Protein 5L74 (pdb70)

InterPro domains:
  IPR001627 Sema domain [PF01403] (310-488)
  IPR001627 Sema domain [PS51004] (25-508)
  IPR001627 Sema domain [SM00630] (50-492)
  IPR002165 Plexin repeat [PF01437] (510-559)
  IPR002165 Plexin repeat [PF01437] (804-855)
  IPR002909 IPT domain [PF01833] (858-951)
  IPR002909 IPT domain [PF01833] (954-1037)
  IPR002909 IPT domain [PF01833] (1041-1104)
  IPR002909 IPT domain [PF01833] (1146-1224)
  IPR002909 IPT domain [SM00429] (857-952)
  IPR002909 IPT domain [SM00429] (953-1038)
  IPR002909 IPT domain [SM00429] (1040-1140)
  IPR002909 IPT domain [SM00429] (1142-1237)
  IPR008936 Rho GTPase activation protein [G3DSA:1.10.506.10] (1271-1871)
  IPR008936 Rho GTPase activation protein [SSF48350] (1350-1863)
  IPR013548 Plexin, cytoplasmic RasGAP domain [PF08337] (1311-1863)
  IPR013783 Immunoglobulin-like fold [G3DSA:2.60.40.10] (521-657)
  IPR013783 Immunoglobulin-like fold [G3DSA:2.60.40.10] (668-805)
  IPR013783 Immunoglobulin-like fold [G3DSA:2.60.40.10] (817-953)
  IPR013783 Immunoglobulin-like fold [G3DSA:2.60.40.10] (954-1041)

Sequence (151 aa):
TGNCSAHQQLCLSCVNSAFRCHWCKYRNLCTHDPTTCSFQEGRINVSEDCPQLVPTEEILIPVGEVKPITLKARNLPQPQSGQRGYECVLSIQGAVHRVPALRFNSSSSSVQCQNSSYQYDDGMDISNLAVDFAVVWNGNFIIDNPQDLKVHLYK

Nearest PDB structures (foldseek):
  5l74-assembly1_A  TM=1.007E+00  e=2.568E-32  Mus musculus
  5l5g-assembly2_B  TM=9.419E-01  e=1.705E-27  Mus musculus
  5l5g-assembly1_A  TM=9.515E-01  e=6.975E-27  Mus musculus
  5l5g-assembly2_D  TM=9.355E-01  e=1.095E-26  Mus musculus
  5l5l-assembly1_B-2  TM=9.618E-01  e=3.095E-23  Mus musculus

GO terms:
  GO:0005886 plasma membrane (C, IDA)
  GO:0017154 semaphorin receptor activity (F, IMP)
  GO:0030334 regulation of cell migration (P, IMP)
  GO:0071526 semaphorin-plexin signaling pathway (P, IMP)
  GO:0007166 cell surface receptor signaling pathway (P, IDA)
  GO:0017154 semaphorin receptor activity (F, IGI)
  GO:0021935 cerebellar granule cell precursor tangential migration (P, IMP)
  GO:0051642 centrosome localization (P, IMP)
  GO:0017154 semaphorin receptor activity (F, I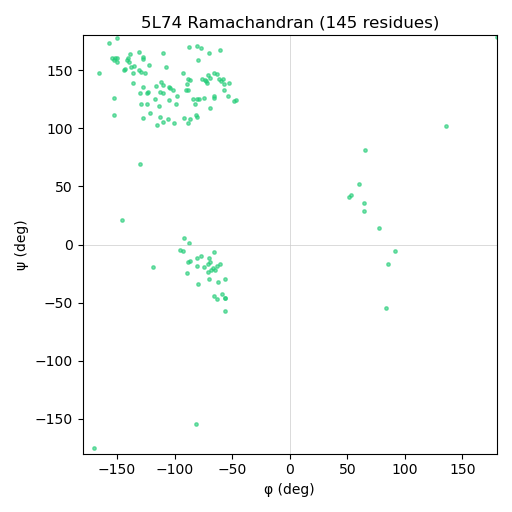PI)
  GO:0005886 plasma membrane (C, TAS)
  GO:0042802 identical protein binding (F, IPI)
  GO:0005515 protein binding (F, IPI)
  GO:0001756 somitogenesis (P, IEP)
  GO:0021915 neural tube development (P, IEP)
  GO:0060037 pharyngeal system development (P, IEP)
  GO:0060174 limb bud formation (P, IEP)
  GO:0031012 extracellular matrix (C, HDA)

Solvent-accessible surface area: 8291 Å² total; per-residue (Å²): 177,35,112,6,81,77,36,147,43,4,32,58,0,19,103,19,107,69,189,7,39,7,1,20,18,113,35,54,3,16,114,65,40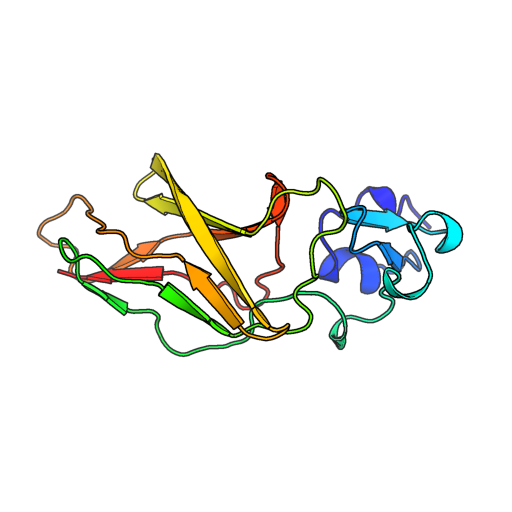,98,58,8,68,84,139,98,0,73,10,82,76,30,129,68,0,9,26,2,22,88,48,157,94,20,85,12,19,27,49,85,97,77,51,2,81,2,112,0,118,42,3,4,120,39,70,122,84,45,156,37,12,38,0,28,1,47,10,94,78,51,97,81,126,9,91,10,93,73,109,71,53,44,22,0,30,1,48,102,30,60,10,110,14,119,25,180,135,68,75,61,28,55,2,87,21,27,0,6,3,31,10,110,29,79,5,13,44,64,103,97,24,56,1,36,0,84,100

B-factor: mean 19.4, std 9.68, range [8.22, 71.08]

Foldseek 3Di:
DDALQVDQFQQCSLPDPVQWWAQQQVRGIHNDQVPRPDDVRTHRHNVQGKAFDDDPAFEAEAPFWDKGKTFIANADDHDPPQFFKWKWKQAPNDIDIADKDDPDRTMIMRHTDGDDHDDPPDFKDWIQMFMATSVHNTGHYVVRHTHIYGD

Structure (mmCIF, N/CA/C/O backbone):
data_5L74
#
_entry.id   5L74
#
_cell.length_a   107.710
_cell.length_b   44.560
_cell.length_c   33.010
_cell.angle_alpha   90.00
_cell.angle_beta   104.70
_cell.angle_gamma   90.00
#
_symmetry.space_group_name_H-M   'C 1 2 1'
#
loop_
_entity.id
_entity.type
_entity.pdbx_description
1 polymer Plexin-A2
2 non-polymer 2-acetamido-2-deoxy-beta-D-glucopyranose
3 non-polymer 'SODIUM ION'
4 non-polymer 'CHLORIDE ION'
5 water water
#
loop_
_atom_site.group_PDB
_atom_site.id
_atom_site.type_symbol
_atom_site.label_atom_id
_atom_site.label_alt_id
_atom_site.label_comp_id
_atom_site.label_asym_id
_atom_site.label_entity_id
_atom_site.label_seq_id
_atom_site.pdbx_PDB_ins_code
_atom_site.Cartn_x
_atom_site.Cartn_y
_atom_site.Cartn_z
_atom_site.occupancy
_atom_site.B_iso_or_equiv
_atom_site.auth_seq_id
_atom_site.auth_comp_id
_atom_site.auth_asym_id
_atom_site.auth_atom_id
_atom_site.pdbx_PDB_model_num
ATOM 1 N N . THR A 1 1 ? 39.530 18.379 30.800 1.00 31.82 653 THR A N 1
ATOM 2 C CA . THR A 1 1 ? 39.034 17.201 31.523 1.00 45.39 653 THR A CA 1
ATOM 3 C C . THR A 1 1 ? 37.495 17.085 31.499 1.00 51.83 653 THR A C 1
ATOM 4 O O . THR A 1 1 ? 36.772 18.078 31.590 1.00 33.61 653 THR A O 1
ATOM 8 N N . GLY A 1 2 ? 37.000 15.861 31.365 1.00 32.87 654 GLY A N 1
ATOM 9 C CA . GLY A 1 2 ? 35.566 15.630 31.409 1.00 26.07 654 GLY A CA 1
ATOM 10 C C . GLY A 1 2 ? 35.295 14.155 31.221 1.00 37.52 654 GLY A C 1
ATOM 11 O O . GLY A 1 2 ? 36.213 13.350 31.048 1.00 24.19 654 GLY A O 1
ATOM 12 N N . ASN A 1 3 ? 34.016 13.798 31.264 1.00 26.48 655 ASN A N 1
ATOM 13 C CA . ASN A 1 3 ? 33.638 12.393 31.122 1.00 21.28 655 ASN A CA 1
ATOM 14 C C . ASN A 1 3 ? 33.650 12.033 29.641 1.00 30.52 655 ASN A C 1
ATOM 15 O O . ASN A 1 3 ? 32.782 12.481 28.869 1.00 20.57 655 ASN A O 1
ATOM 20 N N . CYS A 1 4 ? 34.634 11.214 29.239 1.00 21.71 656 CYS A N 1
ATOM 21 C CA . CYS A 1 4 ? 34.621 10.687 27.882 1.00 16.04 656 CYS A CA 1
ATOM 22 C C . CYS A 1 4 ? 33.335 9.957 27.608 1.00 20.76 656 CYS A C 1
ATOM 23 O O . CYS A 1 4 ? 32.870 9.964 26.473 1.00 17.35 656 CYS A O 1
ATOM 26 N N . SER A 1 5 ? 32.718 9.358 28.643 1.00 17.50 657 SER A N 1
ATOM 27 C CA . SER A 1 5 ? 31.540 8.542 28.407 1.00 20.00 657 SER A CA 1
ATOM 28 C C . SER A 1 5 ? 30.380 9.338 27.847 1.00 15.69 657 SER A C 1
ATOM 29 O O . SER A 1 5 ? 29.459 8.751 27.268 1.00 21.16 657 SER A O 1
ATOM 32 N N . ALA A 1 6 ? 30.398 10.676 27.981 1.00 17.01 658 ALA A N 1
ATOM 33 C CA . ALA A 1 6 ? 29.296 11.454 27.451 1.00 16.28 658 ALA A CA 1
ATOM 34 C C . ALA A 1 6 ? 29.249 11.508 25.931 1.00 15.30 658 ALA A C 1
ATOM 35 O O . ALA A 1 6 ? 28.223 11.895 25.389 1.00 17.46 658 ALA A O 1
ATOM 37 N N . HIS A 1 7 ? 30.349 11.169 25.231 1.00 16.23 659 HIS A N 1
ATOM 38 C CA . HIS A 1 7 ? 30.340 11.145 23.772 1.00 14.95 659 HIS A CA 1
ATOM 39 C C . HIS A 1 7 ? 29.582 9.915 23.304 1.00 14.71 659 HIS A C 1
ATOM 40 O O . HIS A 1 7 ? 29.935 8.792 23.688 1.00 17.23 659 HIS A O 1
ATOM 47 N N . GLN A 1 8 ? 28.572 10.119 22.444 1.00 16.97 660 GLN A N 1
ATOM 48 C CA A GLN A 1 8 ? 27.642 9.062 22.048 0.50 17.38 660 GLN A CA 1
ATOM 49 C CA B GLN A 1 8 ? 27.708 8.994 22.108 0.50 16.54 660 GLN A CA 1
ATOM 50 C C . GLN A 1 8 ? 28.049 8.333 20.778 1.00 21.17 660 GLN A C 1
ATOM 51 O O . GLN A 1 8 ? 27.523 7.253 20.501 1.00 28.93 660 GLN A O 1
ATOM 62 N N . LEU A 1 9 ? 28.953 8.906 19.995 1.00 17.43 661 LEU A N 1
ATOM 63 C CA . LEU A 1 9 ? 29.393 8.274 18.762 1.00 16.77 661 LEU A CA 1
ATOM 64 C C . LEU A 1 9 ? 30.910 8.487 18.602 1.00 15.90 661 LEU A C 1
ATOM 65 O O . LEU A 1 9 ? 31.536 9.343 19.258 1.00 13.92 661 LEU A O 1
ATOM 70 N N . CYS A 1 10 ? 31.501 7.634 17.765 1.00 13.85 662 CYS A N 1
ATOM 71 C CA . CYS A 1 10 ? 32.960 7.572 17.616 1.00 13.10 662 CYS A CA 1
ATOM 72 C C . CYS A 1 10 ? 33.585 8.915 17.234 1.00 12.17 662 CYS A C 1
ATOM 73 O O . CYS A 1 10 ? 34.616 9.308 17.792 1.00 13.05 662 CYS A O 1
ATOM 76 N N . LEU A 1 11 ? 33.011 9.616 16.253 1.00 12.29 663 LEU A N 1
ATOM 77 C CA . LEU A 1 11 ? 33.687 10.820 15.763 1.00 11.51 663 LEU A CA 1
ATOM 78 C C . LEU A 1 11 ? 33.816 11.892 16.853 1.00 13.87 663 LEU A C 1
ATOM 79 O O . LEU A 1 11 ? 34.906 12.434 17.072 1.00 14.89 663 LEU A O 1
ATOM 84 N N . SER A 1 12 ? 32.718 12.169 17.577 1.00 14.93 664 SER A N 1
ATOM 85 C CA . SER A 1 12 ? 32.741 13.077 18.728 1.00 17.77 664 SER A CA 1
ATOM 86 C C . SER A 1 12 ? 33.768 12.594 19.748 1.00 14.43 664 SER A C 1
ATOM 87 O O . SER A 1 12 ? 34.589 13.374 20.262 1.00 16.84 664 SER A O 1
ATOM 90 N N . CYS A 1 13 ? 33.745 11.290 20.031 1.00 12.46 665 CYS A N 1
ATOM 91 C CA . CYS A 1 13 ? 34.632 10.716 21.033 1.00 15.72 665 CYS A CA 1
ATOM 92 C C . CYS A 1 13 ? 36.103 11.000 20.731 1.00 13.55 665 CYS A C 1
ATOM 93 O O . CYS A 1 13 ? 36.827 11.550 21.567 1.00 15.16 665 CYS A O 1
ATOM 96 N N . VAL A 1 14 ? 36.577 10.588 19.548 1.00 14.09 666 VAL A N 1
ATOM 97 C CA . VAL A 1 14 ? 38.016 10.643 19.284 1.00 15.06 666 VAL A CA 1
ATOM 98 C C . VAL A 1 14 ? 38.481 12.068 19.039 1.00 14.88 666 VAL A C 1
ATOM 99 O O . VAL A 1 14 ? 39.671 12.356 19.185 1.00 20.06 666 VAL A O 1
ATOM 103 N N . ASN A 1 15 ? 37.571 12.954 18.705 1.00 17.51 667 ASN A N 1
ATOM 104 C CA . ASN A 1 15 ? 37.894 14.354 18.539 1.00 15.42 667 ASN A CA 1
ATOM 105 C C . ASN A 1 15 ? 37.793 15.132 19.846 1.00 27.85 667 ASN A C 1
ATOM 106 O O . ASN A 1 15 ? 38.067 16.340 19.842 1.00 30.90 667 ASN A O 1
ATOM 111 N N . SER A 1 16 ? 37.457 14.465 20.962 1.00 18.36 668 SER A N 1
ATOM 112 C CA . SER A 1 16 ? 37.297 15.141 22.235 1.00 26.36 668 SER A CA 1
ATOM 113 C C . SER A 1 16 ? 38.603 15.784 22.639 1.00 27.68 668 SER A C 1
ATOM 114 O O . SER A 1 16 ? 39.688 15.242 22.404 1.00 26.13 668 SER A O 1
ATOM 117 N N . ALA A 1 17 ? 38.498 16.967 23.245 1.00 43.44 669 ALA A N 1
ATOM 118 C CA . ALA A 1 17 ? 39.650 17.515 23.942 1.00 29.89 669 ALA A CA 1
ATOM 119 C C . ALA A 1 17 ? 39.992 16.699 25.179 1.00 29.29 669 ALA A C 1
ATOM 120 O O . ALA A 1 17 ? 41.133 16.751 25.633 1.00 42.48 669 ALA A O 1
ATOM 122 N N . PHE A 1 18 ? 39.027 15.941 25.731 1.00 51.56 670 PHE A N 1
ATOM 123 C CA . PHE A 1 18 ? 39.235 15.133 26.937 1.00 34.97 670 PHE A CA 1
ATOM 124 C C . PHE A 1 18 ? 40.230 13.986 26.737 1.00 40.73 670 PHE A C 1
ATOM 125 O O . PHE A 1 18 ? 40.539 13.309 27.727 1.00 38.73 670 PHE A O 1
ATOM 133 N N . ARG A 1 19 ? 40.713 13.740 25.513 1.00 34.67 671 ARG A N 1
ATOM 134 C CA . ARG A 1 1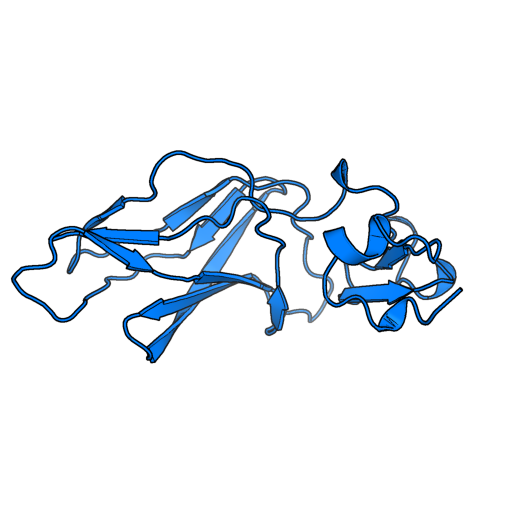9 ? 41.612 12.618 25.227 1.00 32.13 671 ARG A CA 1
ATOM 135 C C . ARG A 1 19 ? 40.903 11.277 25.451 1.00 37.53 671 ARG A C 1
ATOM 136 O O . ARG A 1 19 ? 41.045 10.629 26.494 1.00 25.43 671 ARG A O 1
ATOM 144 N N . CYS A 1 20 ? 40.126 10.856 24.467 1.00 21.91 672 CYS A N 1
ATOM 145 C CA . CYS A 1 20 ? 39.228 9.727 24.616 1.00 24.79 672 CYS A CA 1
ATOM 146 C C . CYS A 1 20 ? 39.484 8.745 23.491 1.00 21.74 672 CYS A C 1
ATOM 147 O O . CYS A 1 20 ? 40.026 9.098 22.436 1.00 20.42 672 CYS A O 1
ATOM 150 N N . HIS A 1 21 ? 39.052 7.518 23.739 1.00 17.55 673 HIS A N 1
ATOM 151 C CA . HIS A 1 21 ? 39.115 6.439 22.765 1.00 14.37 673 HIS A CA 1
ATOM 152 C C . HIS A 1 21 ? 37.725 5.843 22.608 1.00 17.00 673 HIS A C 1
ATOM 153 O O . HIS A 1 21 ? 36.922 5.833 23.546 1.00 14.23 673 HIS A O 1
ATOM 160 N N . TRP A 1 22 ? 37.425 5.375 21.396 1.00 14.04 674 TRP A N 1
ATOM 161 C CA . TRP A 1 22 ? 36.146 4.769 21.093 1.00 12.61 674 TRP A CA 1
ATOM 162 C C . TRP A 1 22 ? 36.311 3.260 21.080 1.00 13.83 674 TRP A C 1
ATOM 163 O O . TRP A 1 22 ? 37.280 2.743 20.517 1.00 17.88 674 TRP A O 1
ATOM 174 N N . CYS A 1 23 ? 35.388 2.558 21.754 1.00 11.87 675 CYS A N 1
ATOM 175 C CA . CYS A 1 23 ? 35.352 1.096 21.785 1.00 13.86 675 CYS A CA 1
ATOM 176 C C . CYS A 1 23 ? 34.288 0.656 20.806 1.00 10.17 675 CYS A C 1
ATOM 177 O O . CYS A 1 23 ? 33.082 0.795 21.077 1.00 14.97 675 CYS A O 1
ATOM 180 N N . LYS A 1 24 ? 34.741 0.165 19.646 1.00 13.89 676 LYS A N 1
ATOM 181 C CA . LYS A 1 24 ? 33.802 -0.071 18.562 1.00 13.93 676 LYS A CA 1
ATOM 182 C C . LYS A 1 24 ? 32.851 -1.234 18.816 1.00 13.64 676 LYS A C 1
ATOM 183 O O . LYS A 1 24 ? 31.696 -1.179 18.367 1.00 16.05 676 LYS A O 1
ATOM 189 N N . TYR A 1 25 ? 33.250 -2.262 19.578 1.00 14.80 677 TYR A N 1
ATOM 190 C CA . TYR A 1 25 ? 32.315 -3.359 19.808 1.00 12.85 677 TYR A CA 1
ATOM 191 C C . TYR A 1 25 ? 31.443 -3.162 21.016 1.00 15.59 677 TYR A C 1
ATOM 192 O O . TYR A 1 25 ? 30.383 -3.790 21.114 1.00 17.67 677 TYR A O 1
ATOM 201 N N . ARG A 1 26 ? 31.890 -2.370 21.970 1.00 15.57 678 ARG A N 1
ATOM 202 C CA . ARG A 1 26 ? 31.073 -2.002 23.113 1.00 17.52 678 ARG A CA 1
ATOM 203 C C . ARG A 1 26 ? 30.236 -0.768 22.852 1.00 13.21 678 ARG A C 1
ATOM 204 O O . ARG A 1 26 ? 29.328 -0.473 23.634 1.00 19.00 678 ARG A O 1
ATOM 212 N N . ASN A 1 27 ? 30.553 -0.013 21.793 1.00 14.76 679 ASN A N 1
ATOM 213 C CA . ASN A 1 27 ? 29.836 1.207 21.424 1.00 13.92 679 ASN A CA 1
ATOM 214 C C . ASN A 1 27 ? 29.890 2.248 22.534 1.00 13.69 679 ASN A C 1
ATOM 215 O O . ASN A 1 27 ? 28.869 2.838 22.911 1.00 16.84 679 ASN A O 1
ATOM 220 N N . LEU A 1 28 ? 31.098 2.546 23.004 1.00 13.02 680 LEU A N 1
ATOM 221 C CA . LEU A 1 28 ? 31.179 3.568 24.046 1.00 18.23 680 LEU A CA 1
ATOM 222 C C . LEU A 1 28 ? 32.509 4.301 23.968 1.00 14.71 680 LEU A C 1
ATOM 223 O O . LEU A 1 28 ? 33.482 3.791 23.414 1.00 15.07 680 LEU A O 1
ATOM 228 N N . CYS A 1 29 ? 32.544 5.483 24.577 1.00 13.46 681 CYS A N 1
ATOM 229 C CA . CYS A 1 29 ? 33.709 6.352 24.629 1.00 12.40 681 CYS A CA 1
ATOM 230 C C . CYS A 1 29 ? 34.317 6.283 26.019 1.00 14.91 681 CYS A C 1
ATOM 231 O O . CYS A 1 29 ? 33.590 6.324 27.027 1.00 15.42 681 CYS A O 1
ATOM 234 N N . THR A 1 30 ? 35.649 6.170 26.086 1.00 14.92 682 THR A N 1
ATOM 235 C CA . THR A 1 30 ? 36.324 5.966 27.362 1.00 13.93 682 THR A CA 1
ATOM 236 C C . THR A 1 30 ? 37.650 6.706 27.408 1.00 14.53 682 THR A C 1
ATOM 237 O O . THR A 1 30 ? 38.317 6.892 26.382 1.00 16.78 682 THR A O 1
ATOM 241 N N . HIS A 1 31 ? 38.041 7.090 28.614 1.00 15.80 683 HIS A N 1
ATOM 242 C CA . HIS A 1 31 ? 39.402 7.568 28.816 1.00 16.15 683 HIS A CA 1
ATOM 243 C C . HIS A 1 31 ? 40.420 6.444 28.945 1.00 20.55 683 HIS A C 1
ATOM 244 O O . HIS A 1 31 ? 41.623 6.705 28.834 1.00 27.00 683 HIS A O 1
ATOM 251 N N . ASP A 1 32 ? 39.969 5.229 29.234 1.00 17.97 684 ASP A N 1
ATOM 252 C CA . ASP A 1 32 ? 40.844 4.085 29.493 1.00 21.30 684 ASP A CA 1
ATOM 253 C C . ASP A 1 32 ? 40.624 3.051 28.410 1.00 20.56 684 ASP A C 1
ATOM 254 O O . ASP A 1 32 ? 39.633 2.308 28.464 1.00 20.49 684 ASP A O 1
ATOM 259 N N . PRO A 1 33 ? 41.525 2.931 27.432 1.00 23.06 685 PRO A N 1
ATOM 260 C CA . PRO A 1 33 ? 41.314 1.955 26.350 1.00 28.67 685 PRO A CA 1
ATOM 261 C C . PRO A 1 33 ? 41.222 0.514 26.819 1.00 22.31 685 PRO A C 1
ATOM 262 O O . PRO A 1 33 ? 40.711 -0.318 26.045 1.00 19.75 685 PRO A O 1
ATOM 266 N N . THR A 1 34 ? 41.654 0.206 28.044 1.00 23.11 686 THR A N 1
ATOM 267 C CA . THR A 1 34 ? 41.471 -1.163 28.527 1.00 22.41 686 THR A CA 1
ATOM 268 C C . THR A 1 34 ? 40.004 -1.493 28.799 1.00 22.95 686 THR A C 1
ATOM 269 O O . THR A 1 34 ? 39.668 -2.671 28.982 1.00 22.85 686 THR A O 1
ATOM 273 N N . THR A 1 35 ? 39.114 -0.504 28.803 1.00 21.30 687 THR A N 1
ATOM 274 C CA . THR A 1 35 ? 37.714 -0.862 28.944 1.00 20.48 687 THR A CA 1
ATOM 275 C C . THR A 1 35 ? 37.107 -1.330 27.630 1.00 18.48 687 THR A C 1
ATOM 276 O O . THR A 1 35 ? 35.992 -1.879 27.638 1.00 22.38 687 THR A O 1
ATOM 280 N N . CYS A 1 36 ? 37.801 -1.153 26.496 1.00 17.24 688 CYS A N 1
ATOM 281 C CA . CYS A 1 36 ? 37.293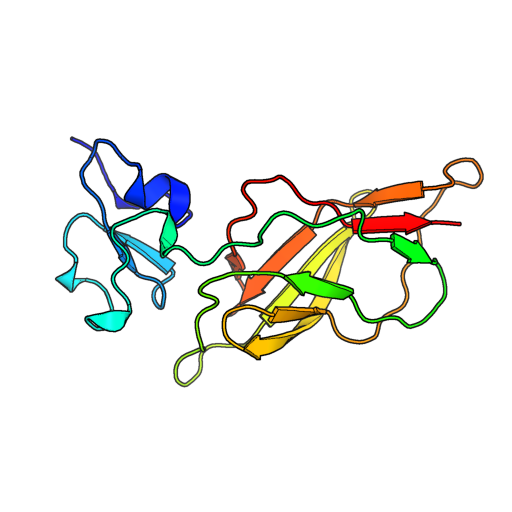 -1.768 25.281 1.00 16.10 688 CYS A CA 1
ATOM 282 C C . CYS A 1 36 ? 37.460 -3.288 25.383 1.00 20.05 688 CYS A C 1
ATOM 283 O O . CYS A 1 36 ? 38.230 -3.797 26.219 1.00 19.32 688 CYS A O 1
ATOM 286 N N . SER A 1 37 ? 36.758 -4.021 24.505 1.00 17.96 689 SER A N 1
ATOM 287 C CA . SER A 1 37 ? 36.741 -5.484 24.601 1.00 20.11 689 SER A CA 1
ATOM 288 C C . SER A 1 37 ? 38.109 -6.075 24.331 1.00 17.02 689 SER A C 1
ATOM 289 O O . SER A 1 37 ? 38.542 -7.010 25.024 1.00 29.95 689 SER A O 1
ATOM 292 N N . PHE A 1 38 ? 38.784 -5.597 23.305 1.00 20.57 690 PHE A N 1
ATOM 293 C CA . PHE A 1 38 ? 40.116 -6.066 22.963 1.00 21.30 690 PHE A CA 1
ATOM 294 C C . PHE A 1 38 ? 40.791 -4.966 22.164 1.00 22.04 690 PHE A C 1
ATOM 295 O O . PHE A 1 38 ? 40.175 -3.959 21.814 1.00 17.77 690 PHE A O 1
ATOM 303 N N . GLN A 1 39 ? 42.072 -5.171 21.877 1.00 21.22 691 GLN A N 1
ATOM 304 C CA . GLN A 1 39 ? 42.876 -4.086 21.310 1.00 23.44 691 GLN A CA 1
ATOM 305 C C . GLN A 1 39 ? 42.317 -3.573 19.987 1.00 21.12 691 GLN A C 1
ATOM 306 O O . GLN A 1 39 ? 42.278 -2.357 19.754 1.00 17.57 691 GLN A O 1
ATOM 312 N N . GLU A 1 40 ? 41.884 -4.475 19.103 1.00 21.20 692 GLU A N 1
ATOM 313 C CA . GLU A 1 40 ? 41.427 -4.037 17.795 1.00 18.20 692 GLU A CA 1
ATOM 314 C C . GLU A 1 40 ? 40.114 -3.261 17.870 1.00 17.77 692 GLU A C 1
ATOM 315 O O . GLU A 1 40 ? 39.788 -2.541 16.924 1.00 20.01 692 GLU A O 1
ATOM 321 N N . GLY A 1 41 ? 39.395 -3.335 18.983 1.00 15.66 693 GLY A N 1
ATOM 322 C CA . GLY A 1 41 ? 38.215 -2.496 19.118 1.00 17.34 693 GLY A CA 1
ATOM 323 C C . GLY A 1 41 ? 38.484 -1.037 19.448 1.00 15.90 693 GLY A C 1
ATOM 324 O O . GLY A 1 41 ? 37.544 -0.235 19.354 1.00 15.75 693 GLY A O 1
ATOM 325 N N . ARG A 1 42 ? 39.727 -0.677 19.790 1.00 15.20 694 ARG A N 1
ATOM 326 C CA . ARG A 1 42 ? 40.096 0.679 20.226 1.00 13.34 694 ARG A CA 1
ATOM 327 C C . ARG A 1 42 ? 40.312 1.580 19.020 1.00 19.79 694 ARG A C 1
ATOM 328 O O . ARG A 1 42 ? 41.182 1.305 18.184 1.00 20.26 694 ARG A O 1
ATOM 336 N N . ILE A 1 43 ? 39.549 2.653 18.932 1.00 16.06 695 ILE A N 1
ATOM 337 C CA . ILE A 1 43 ? 39.701 3.650 17.874 1.00 14.88 695 ILE A CA 1
ATOM 338 C C . ILE A 1 43 ? 40.191 4.944 18.501 1.00 14.69 695 ILE A C 1
ATOM 339 O O . ILE A 1 43 ? 39.632 5.401 19.496 1.00 15.30 695 ILE A O 1
ATOM 344 N N . ASN A 1 44 ? 41.231 5.533 17.918 1.00 16.33 696 ASN A N 1
ATOM 345 C CA . ASN A 1 44 ? 41.863 6.703 18.491 1.00 17.37 696 ASN A CA 1
ATOM 346 C C . ASN A 1 44 ? 41.803 7.923 17.587 1.00 17.51 696 ASN A C 1
ATOM 347 O O . ASN A 1 44 ? 42.011 9.037 18.076 1.00 20.11 696 ASN A O 1
ATOM 352 N N . VAL A 1 45 ? 41.568 7.750 16.284 1.00 17.44 697 VAL A N 1
ATOM 353 C CA . VAL A 1 45 ? 41.558 8.874 15.360 1.00 18.77 697 VAL A CA 1
ATOM 354 C C . VAL A 1 45 ? 40.357 8.745 14.434 1.00 17.37 697 VAL A C 1
ATOM 355 O O . VAL A 1 45 ? 39.847 7.644 14.164 1.00 15.20 697 VAL A O 1
ATOM 359 N N . SER A 1 46 ? 39.911 9.897 13.939 1.00 14.29 698 SER A N 1
ATOM 360 C CA . SER A 1 46 ? 38.626 9.966 13.252 1.00 15.77 698 SER A CA 1
ATOM 361 C C . SER A 1 46 ? 38.590 9.108 11.989 1.00 13.81 698 SER A C 1
ATOM 362 O O . SER A 1 46 ? 37.549 8.493 11.678 1.00 13.69 698 SER A O 1
ATOM 365 N N . GLU A 1 47 ? 39.720 8.964 11.304 1.00 17.58 699 GLU A N 1
ATOM 366 C CA . GLU A 1 47 ? 39.747 8.213 10.060 1.00 14.65 699 GLU A CA 1
ATOM 367 C C . GLU A 1 47 ? 39.431 6.741 10.274 1.00 18.77 699 GLU A C 1
ATOM 368 O O . GLU A 1 47 ? 39.024 6.067 9.327 1.00 16.98 699 GLU A O 1
ATOM 374 N N . ASP A 1 48 ? 39.611 6.232 11.496 1.00 14.29 700 ASP A N 1
ATOM 375 C CA . ASP A 1 48 ? 39.360 4.840 11.843 1.00 15.90 700 ASP A CA 1
ATOM 376 C C . ASP A 1 48 ? 37.956 4.621 12.377 1.00 13.07 700 ASP A C 1
ATOM 377 O O . ASP A 1 48 ? 37.556 3.468 12.587 1.00 12.65 700 ASP A O 1
ATOM 382 N N . CYS A 1 49 ? 37.169 5.684 12.581 1.00 12.24 701 CYS A N 1
ATOM 383 C CA . CYS A 1 49 ? 35.825 5.482 13.067 1.00 10.59 701 CYS A CA 1
ATOM 384 C C . CYS A 1 49 ? 34.967 4.828 11.986 1.00 10.93 701 CYS A C 1
ATOM 385 O O . CYS A 1 49 ? 35.079 5.196 10.786 1.00 10.39 701 CYS A O 1
ATOM 388 N N . PRO A 1 50 ? 34.055 3.926 12.363 1.00 10.02 702 PRO A N 1
ATOM 389 C CA . PRO A 1 50 ? 32.992 3.507 11.437 1.00 9.42 702 PRO A CA 1
ATOM 390 C C . PRO A 1 50 ? 32.203 4.728 10.972 1.00 10.03 702 PRO A C 1
ATOM 391 O O . PRO A 1 50 ? 31.841 5.573 11.785 1.00 12.02 702 PRO A O 1
ATOM 395 N N . GLN A 1 51 ? 31.962 4.829 9.679 1.00 10.12 703 GLN A N 1
ATOM 396 C CA . GLN A 1 51 ? 31.265 6.025 9.184 1.00 8.64 703 GLN A CA 1
ATOM 397 C C . GLN A 1 51 ? 30.786 5.786 7.759 1.00 8.88 703 GLN A C 1
ATOM 398 O O . GLN A 1 51 ? 31.442 5.090 6.978 1.00 11.78 703 GLN A O 1
ATOM 404 N N . LEU A 1 52 ? 29.666 6.399 7.428 1.00 9.29 704 LEU A N 1
ATOM 405 C CA . LEU A 1 52 ? 29.251 6.518 6.037 1.00 8.61 704 LEU A CA 1
ATOM 406 C C . LEU A 1 52 ? 30.069 7.597 5.332 1.00 9.93 704 LEU A C 1
ATOM 407 O O . LEU A 1 52 ? 30.458 8.597 5.936 1.00 15.18 704 LEU A O 1
ATOM 412 N N . VAL A 1 53 ? 30.400 7.356 4.078 1.00 10.63 705 VAL A N 1
ATOM 413 C CA . VAL A 1 53 ? 31.243 8.340 3.391 1.00 11.77 705 VAL A CA 1
ATOM 414 C C . VAL A 1 53 ? 30.446 9.082 2.323 1.00 11.85 705 VAL A C 1
ATOM 415 O O . VAL A 1 53 ? 29.346 8.636 1.945 1.00 11.92 705 VAL A O 1
ATOM 419 N N . PRO A 1 54 ? 30.966 10.201 1.823 1.00 13.33 706 PRO A N 1
ATOM 420 C CA . PRO A 1 54 ? 30.186 10.998 0.874 1.00 13.21 706 PRO A CA 1
ATOM 421 C C . PRO A 1 54 ? 29.782 10.169 -0.325 1.00 13.23 706 PRO A C 1
ATOM 422 O O . PRO A 1 54 ? 30.590 9.414 -0.888 1.00 14.49 706 PRO A O 1
ATOM 426 N N . THR A 1 55 ? 28.531 10.357 -0.757 1.00 11.99 707 THR A N 1
ATOM 427 C CA . THR A 1 55 ? 28.101 9.727 -1.984 1.00 14.77 707 THR A CA 1
ATOM 428 C C . THR A 1 55 ? 27.036 10.590 -2.647 1.00 15.07 707 THR A C 1
ATOM 429 O O . THR A 1 55 ? 26.404 11.445 -2.005 1.00 15.52 707 THR A O 1
ATOM 433 N N . GLU A 1 56 ? 26.903 10.406 -3.955 1.00 14.86 708 GLU A N 1
ATOM 434 C CA . GLU A 1 56 ? 25.866 11.078 -4.740 1.00 15.36 708 GLU A CA 1
ATOM 435 C C . GLU A 1 56 ? 24.471 10.700 -4.259 1.00 11.46 708 GLU A C 1
ATOM 436 O O . GLU A 1 56 ? 24.267 9.803 -3.493 1.00 13.12 708 GLU A O 1
ATOM 442 N N . GLU A 1 57 ? 23.494 11.464 -4.739 1.00 11.86 709 GLU A N 1
ATOM 443 C CA . GLU A 1 57 ? 22.127 11.370 -4.246 1.00 11.21 709 GLU A CA 1
ATOM 444 C C . GLU A 1 57 ? 21.612 9.949 -4.318 1.00 14.16 709 GLU A C 1
ATOM 445 O O . GLU A 1 57 ? 21.667 9.296 -5.369 1.00 16.85 709 GLU A O 1
ATOM 451 N N . ILE A 1 58 ? 21.112 9.482 -3.186 1.00 11.93 710 ILE A N 1
ATOM 452 C CA . ILE A 1 58 ? 20.620 8.129 -3.038 1.00 14.06 710 ILE A CA 1
ATOM 453 C C . ILE A 1 58 ? 19.156 8.188 -3.452 1.00 15.40 710 ILE A C 1
ATOM 454 O O . ILE A 1 58 ? 18.319 8.697 -2.710 1.00 16.23 710 ILE A O 1
ATOM 459 N N . LEU A 1 59 ? 18.825 7.696 -4.641 1.00 14.19 711 LEU A N 1
ATOM 460 C CA . LEU A 1 59 ? 17.511 7.894 -5.242 1.00 14.10 711 LEU A CA 1
ATOM 461 C C . LEU A 1 59 ? 16.795 6.552 -5.335 1.00 15.83 711 LEU A C 1
ATOM 462 O O . LEU A 1 59 ? 17.287 5.637 -6.010 1.00 18.34 711 LEU A O 1
ATOM 467 N N . ILE A 1 60 ? 15.644 6.438 -4.678 1.00 12.30 712 ILE A N 1
ATOM 468 C CA . ILE A 1 60 ? 14.864 5.207 -4.621 1.00 14.05 712 ILE A CA 1
ATOM 469 C C . ILE A 1 60 ? 13.459 5.536 -5.134 1.00 16.86 712 ILE A C 1
ATOM 470 O O . ILE A 1 60 ? 12.772 6.385 -4.564 1.00 15.67 712 ILE A O 1
ATOM 475 N N . PRO A 1 61 ? 12.966 4.885 -6.197 1.00 18.33 713 PRO A N 1
ATOM 476 C CA . PRO A 1 61 ? 11.596 5.150 -6.648 1.00 18.70 713 PRO A CA 1
ATOM 477 C C . PRO A 1 61 ? 10.573 4.553 -5.684 1.00 15.39 713 PRO A C 1
ATOM 478 O O . PRO A 1 61 ? 10.759 3.447 -5.184 1.00 19.87 713 PRO A O 1
ATOM 482 N N . VAL A 1 62 ? 9.482 5.283 -5.434 1.00 17.13 714 VAL A N 1
ATOM 483 C CA . VAL A 1 62 ? 8.414 4.783 -4.569 1.00 19.52 714 VAL A CA 1
ATOM 484 C C . VAL A 1 62 ? 7.746 3.571 -5.212 1.00 23.25 714 VAL A C 1
ATOM 485 O O . VAL A 1 62 ? 7.663 3.460 -6.440 1.00 23.81 714 VAL A O 1
ATOM 489 N N . GLY A 1 63 ? 7.292 2.640 -4.373 1.00 18.36 715 GLY A N 1
ATOM 490 C CA . GLY A 1 63 ? 6.414 1.575 -4.820 1.00 21.77 715 GLY A CA 1
ATOM 491 C C . GLY A 1 63 ? 7.116 0.467 -5.566 1.00 26.10 715 GLY A C 1
ATOM 492 O O . GLY A 1 63 ? 6.455 -0.320 -6.241 1.00 28.74 715 GLY A O 1
ATOM 493 N N . GLU A 1 64 ? 8.440 0.405 -5.497 1.00 20.51 716 GLU A N 1
ATOM 494 C CA . GLU A 1 64 ? 9.234 -0.647 -6.121 1.00 23.20 716 GLU A CA 1
ATOM 495 C C . GLU A 1 64 ? 10.162 -1.270 -5.094 1.00 18.73 716 GLU A C 1
ATOM 496 O O . GLU A 1 64 ? 10.806 -0.560 -4.307 1.00 18.67 716 GLU A O 1
ATOM 502 N N . VAL A 1 65 ? 10.241 -2.598 -5.101 1.00 24.45 717 VAL A N 1
ATOM 503 C CA . VAL A 1 65 ? 11.144 -3.309 -4.195 1.00 18.69 717 VAL A CA 1
ATOM 504 C C . VAL A 1 65 ? 12.590 -3.043 -4.611 1.00 20.67 717 VAL A C 1
ATOM 505 O O . VAL A 1 65 ? 13.004 -3.379 -5.725 1.00 19.19 717 VAL A O 1
ATOM 509 N N . LYS A 1 66 ? 13.368 -2.416 -3.723 1.00 17.17 718 LYS A N 1
ATOM 510 C CA . LYS A 1 66 ? 14.732 -2.008 -4.034 1.00 17.37 718 LYS A CA 1
ATOM 511 C C . LYS A 1 66 ? 15.608 -2.163 -2.791 1.00 13.04 718 LYS A C 1
ATOM 512 O O . LYS A 1 66 ? 15.125 -1.944 -1.677 1.00 16.59 718 LYS A O 1
ATOM 518 N N . PRO A 1 67 ? 16.895 -2.443 -2.976 1.00 12.73 719 PRO A N 1
ATOM 519 C CA . PRO A 1 67 ? 17.867 -2.334 -1.883 1.00 11.68 719 PRO A CA 1
ATOM 520 C C . PRO A 1 67 ? 18.375 -0.890 -1.852 1.00 14.20 719 PRO A C 1
ATOM 521 O O . PRO A 1 67 ? 18.118 -0.095 -2.763 1.00 14.55 719 PRO A O 1
ATOM 525 N N . ILE A 1 68 ? 19.105 -0.565 -0.786 1.00 12.39 720 ILE A N 1
ATOM 526 C CA . ILE A 1 68 ? 19.807 0.736 -0.671 1.00 12.89 720 ILE A CA 1
ATOM 527 C C . ILE A 1 68 ? 21.258 0.453 -0.333 1.00 12.49 720 ILE A C 1
ATOM 528 O O . ILE A 1 68 ? 21.553 -0.034 0.755 1.00 12.36 720 ILE A O 1
ATOM 533 N N . THR A 1 69 ? 22.159 0.684 -1.278 1.00 14.12 721 THR A N 1
ATOM 534 C CA . THR A 1 69 ? 23.566 0.321 -1.113 1.00 14.83 721 THR A CA 1
ATOM 535 C C . THR A 1 69 ? 24.357 1.551 -0.700 1.00 15.97 721 THR A C 1
ATOM 536 O O . THR A 1 69 ? 24.367 2.552 -1.427 1.00 19.74 721 THR A O 1
ATOM 540 N N . LEU A 1 70 ? 25.005 1.477 0.458 1.00 11.81 722 LEU A N 1
ATOM 541 C CA . LEU A 1 70 ? 25.694 2.600 1.072 1.00 11.69 722 LEU A CA 1
ATOM 542 C C . LEU A 1 70 ? 27.184 2.339 1.155 1.00 12.01 722 LEU A C 1
ATOM 543 O O . LEU A 1 70 ? 27.618 1.228 1.500 1.00 15.09 722 LEU A O 1
ATOM 548 N N . LYS A 1 71 ? 27.972 3.369 0.813 1.00 13.49 723 LYS A N 1
ATOM 549 C CA . LYS A 1 71 ? 29.419 3.329 0.973 1.00 11.49 723 LYS A CA 1
ATOM 550 C C . LYS A 1 71 ? 29.809 3.771 2.375 1.00 11.26 723 LYS A C 1
ATOM 551 O O . LYS A 1 71 ? 29.211 4.681 2.958 1.00 10.91 723 LYS A O 1
ATOM 557 N N . ALA A 1 72 ? 30.820 3.086 2.927 1.00 10.64 724 ALA A N 1
ATOM 558 C CA . ALA A 1 72 ? 31.212 3.348 4.302 1.00 10.72 724 ALA A CA 1
ATOM 559 C C . ALA A 1 72 ? 32.698 3.077 4.455 1.00 11.37 724 ALA A C 1
ATOM 560 O O . ALA A 1 72 ? 33.373 2.654 3.513 1.00 12.66 724 ALA A O 1
ATOM 562 N N . ARG A 1 73 ? 33.213 3.326 5.661 1.00 10.49 725 ARG A N 1
ATOM 563 C CA . ARG A 1 73 ? 34.520 2.837 6.069 1.00 9.69 725 ARG A CA 1
ATOM 564 C C . ARG A 1 73 ? 34.429 2.293 7.480 1.00 10.28 725 ARG A C 1
ATOM 565 O O . ARG A 1 73 ? 33.680 2.795 8.324 1.00 10.20 725 ARG A O 1
ATOM 573 N N . ASN A 1 74 ? 35.242 1.271 7.729 1.00 9.90 726 ASN A N 1
ATOM 574 C CA . ASN A 1 74 ? 35.482 0.733 9.062 1.00 9.74 726 ASN A CA 1
ATOM 575 C C . ASN A 1 74 ? 34.245 0.124 9.702 1.00 10.42 726 ASN A C 1
ATOM 576 O O . ASN A 1 74 ? 34.139 0.094 10.930 1.00 11.56 726 ASN A O 1
ATOM 581 N N . LEU A 1 75 ? 33.295 -0.399 8.932 1.00 10.30 727 LEU A N 1
ATOM 582 C CA . LEU A 1 75 ? 32.103 -0.987 9.587 1.00 9.77 727 LEU A CA 1
ATOM 583 C C . LEU A 1 75 ? 32.488 -2.211 10.399 1.00 13.00 727 LEU A C 1
ATOM 584 O O . LEU A 1 75 ? 33.094 -3.147 9.845 1.00 11.00 727 LEU A O 1
ATOM 589 N N . PRO A 1 76 ? 32.147 -2.279 11.689 1.00 10.55 728 PRO A N 1
ATOM 590 C CA . PRO A 1 76 ? 32.572 -3.449 12.496 1.00 9.81 728 PRO A CA 1
ATOM 591 C C . PRO A 1 76 ? 31.835 -4.743 12.140 1.00 11.97 728 PRO A C 1
ATOM 592 O O . PRO A 1 76 ? 30.661 -4.755 11.762 1.00 11.40 728 PRO A O 1
ATOM 596 N N . GLN A 1 77 ? 32.571 -5.864 12.252 1.00 11.86 729 GLN A N 1
ATOM 597 C CA . GLN A 1 77 ? 31.950 -7.168 12.218 1.00 13.64 729 GLN A CA 1
ATOM 598 C C . GLN A 1 77 ? 31.378 -7.477 13.594 1.00 13.04 729 GLN A C 1
ATOM 599 O O . GLN A 1 77 ? 32.101 -7.432 14.592 1.00 14.02 729 GLN A O 1
ATOM 605 N N . PRO A 1 78 ? 30.104 -7.799 13.690 1.00 13.25 730 PRO A N 1
ATOM 606 C CA . PRO A 1 78 ? 29.533 -8.124 15.004 1.00 12.21 730 PRO A CA 1
ATOM 607 C C . PRO A 1 78 ? 30.208 -9.314 15.672 1.00 13.91 730 PRO A C 1
ATOM 608 O O . PRO A 1 78 ? 30.574 -10.289 15.008 1.00 17.21 730 PRO A O 1
ATOM 612 N N . GLN A 1 79 ? 30.397 -9.206 16.989 1.00 12.75 731 GLN A N 1
ATOM 613 C CA . GLN A 1 79 ? 30.915 -10.318 17.796 1.00 13.57 731 GLN A CA 1
ATOM 614 C C . GLN A 1 79 ? 29.789 -11.306 18.109 1.00 16.57 731 GLN A C 1
ATOM 615 O O . GLN A 1 79 ? 28.623 -11.038 17.813 1.00 15.88 731 GLN A O 1
ATOM 621 N N . SER A 1 80 ? 30.157 -12.472 18.671 1.00 16.98 732 SER A N 1
ATOM 622 C CA . SER A 1 80 ? 29.196 -13.533 19.013 1.00 16.06 732 SER A CA 1
ATOM 623 C C . SER A 1 80 ? 27.973 -13.009 19.733 1.00 18.12 732 SER A C 1
ATOM 624 O O . SER A 1 80 ? 28.067 -12.382 20.791 1.00 20.65 732 SER A O 1
ATOM 627 N N . GLY A 1 81 ? 26.814 -13.304 19.190 1.00 17.35 733 GLY A N 1
ATOM 628 C CA . GLY A 1 81 ? 25.589 -12.929 19.865 1.00 18.96 733 GLY A CA 1
ATOM 629 C C . GLY A 1 81 ? 25.122 -11.517 19.586 1.00 18.36 733 GLY A C 1
ATOM 630 O O . GLY A 1 81 ? 23.958 -11.201 19.885 1.00 24.01 733 GLY A O 1
ATOM 631 N N . GLN A 1 82 ? 25.996 -10.636 19.058 1.00 14.54 734 GLN A N 1
ATOM 632 C CA . GLN A 1 82 ? 25.584 -9.290 18.694 1.00 13.80 734 GLN A CA 1
ATOM 633 C C . GLN A 1 82 ? 24.756 -9.369 17.424 1.00 14.75 734 GLN A C 1
ATOM 634 O O . GLN A 1 82 ? 25.009 -10.206 16.550 1.00 17.44 734 GLN A O 1
ATOM 640 N N . ARG A 1 83 ? 23.714 -8.557 17.343 1.00 14.96 735 ARG A N 1
ATOM 641 C CA . ARG A 1 83 ? 22.870 -8.591 16.169 1.00 15.46 735 ARG A CA 1
ATOM 642 C C . ARG A 1 83 ? 23.532 -7.813 15.031 1.00 16.06 735 ARG A C 1
ATOM 643 O O . ARG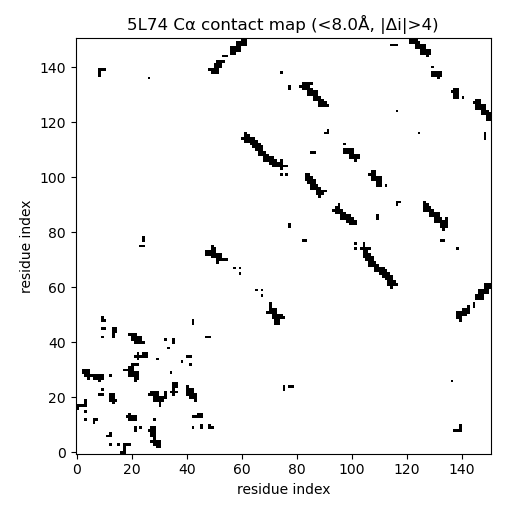 A 1 83 ? 24.383 -6.940 15.235 1.00 13.19 735 ARG A O 1
ATOM 651 N N . GLY A 1 84 ? 23.116 -8.123 13.815 1.00 12.24 736 GLY A N 1
ATOM 652 C CA . GLY A 1 84 ? 23.657 -7.452 12.645 1.00 13.32 736 GLY A CA 1
ATOM 653 C C . GLY A 1 84 ? 23.039 -6.103 12.357 1.00 10.78 736 GLY A C 1
ATOM 654 O O . GLY A 1 84 ? 22.554 -5.384 13.254 1.00 10.91 736 GLY A O 1
ATOM 655 N N . TYR A 1 85 ? 23.098 -5.737 11.078 1.00 10.38 737 TYR A N 1
ATOM 656 C CA . TYR A 1 85 ? 22.832 -4.384 10.605 1.00 9.76 737 TYR A CA 1
ATOM 657 C C . TYR A 1 85 ? 21.375 -4.190 10.204 1.00 11.31 737 TYR A C 1
ATOM 658 O O . TYR A 1 85 ? 20.687 -5.109 9.745 1.00 11.41 737 TYR A O 1
ATOM 667 N N . GLU A 1 86 ? 20.889 -2.950 10.420 1.00 10.28 738 GLU A N 1
ATOM 668 C CA . GLU A 1 86 ? 19.587 -2.518 9.939 1.00 11.48 738 GLU A CA 1
ATOM 669 C C . GLU A 1 86 ? 19.684 -1.085 9.429 1.00 10.62 738 GLU A C 1
ATOM 670 O O . GLU A 1 86 ? 20.554 -0.321 9.842 1.00 10.97 738 GLU A O 1
ATOM 676 N N . CYS A 1 87 ? 18.755 -0.733 8.563 1.00 10.08 739 CYS A N 1
ATOM 677 C CA . CYS A 1 87 ? 18.521 0.663 8.204 1.00 10.21 739 CYS A CA 1
ATOM 678 C C . CYS A 1 87 ? 17.265 1.123 8.923 1.00 9.86 739 CYS A C 1
ATOM 679 O O . CYS A 1 87 ? 16.262 0.417 8.936 1.00 13.10 739 CYS A O 1
ATOM 682 N N . VAL A 1 88 ? 17.324 2.312 9.522 1.00 10.44 740 VAL A N 1
ATOM 683 C CA . VAL A 1 88 ? 16.222 2.867 10.267 1.00 9.87 740 VAL A CA 1
ATOM 684 C C . VAL A 1 88 ? 15.901 4.192 9.588 1.00 11.54 740 VAL A C 1
ATOM 685 O O . VAL A 1 88 ? 16.698 5.153 9.647 1.00 12.04 740 VAL A O 1
ATOM 689 N N . LEU A 1 89 ? 14.724 4.273 8.963 1.00 11.04 741 LEU A N 1
ATOM 690 C CA . LEU A 1 89 ? 14.307 5.475 8.248 1.00 10.75 741 LEU A CA 1
ATOM 691 C C . LEU A 1 89 ? 13.147 6.156 8.941 1.00 13.45 741 LEU A C 1
ATOM 692 O O . LEU A 1 89 ? 12.215 5.497 9.416 1.00 15.51 741 LEU A O 1
ATOM 697 N N . SER A 1 90 ? 13.186 7.477 8.975 1.00 12.91 742 SER A N 1
ATOM 698 C CA . SER A 1 90 ? 12.065 8.253 9.474 1.00 12.08 742 SER A CA 1
ATOM 699 C C . SER A 1 90 ? 11.400 8.861 8.251 1.00 12.38 742 SER A C 1
ATOM 700 O O . SER A 1 90 ? 11.953 9.781 7.646 1.00 13.48 742 SER A O 1
ATOM 703 N N . ILE A 1 91 ? 10.226 8.360 7.895 1.00 11.94 743 ILE A N 1
ATOM 704 C CA . ILE A 1 91 ? 9.506 8.836 6.717 1.00 13.04 743 ILE A CA 1
ATOM 705 C C . ILE A 1 91 ? 8.289 9.592 7.204 1.00 15.42 743 ILE A C 1
ATOM 706 O O . ILE A 1 91 ? 7.351 8.992 7.734 1.00 14.67 743 ILE A O 1
ATOM 711 N N . GLN A 1 92 ? 8.341 10.922 7.105 1.00 14.17 744 GLN A N 1
ATOM 712 C CA . GLN A 1 92 ? 7.215 11.753 7.487 1.00 15.18 744 GLN A CA 1
ATOM 713 C C . GLN A 1 92 ? 6.745 11.435 8.908 1.00 18.41 744 GLN A C 1
ATOM 714 O O . GLN A 1 92 ? 5.556 11.310 9.190 1.00 17.98 744 GLN A O 1
ATOM 720 N N . GLY A 1 93 ? 7.736 11.250 9.809 1.00 14.96 745 GLY A N 1
ATOM 721 C CA . GLY A 1 93 ? 7.442 11.060 11.206 1.00 17.80 745 GLY A CA 1
ATOM 722 C C . GLY A 1 93 ? 7.261 9.626 11.652 1.00 19.59 745 GLY A C 1
ATOM 723 O O . GLY A 1 93 ? 7.069 9.412 12.853 1.00 30.08 745 GLY A O 1
ATOM 724 N N . ALA A 1 94 ? 7.262 8.653 10.740 1.00 16.58 746 ALA A N 1
ATOM 725 C CA . ALA A 1 94 ? 7.087 7.260 11.128 1.00 17.86 746 ALA A CA 1
ATOM 726 C C . ALA A 1 94 ? 8.401 6.528 10.915 1.00 16.50 746 ALA A C 1
ATOM 727 O O . ALA A 1 94 ? 9.040 6.674 9.872 1.00 15.89 746 ALA A O 1
ATOM 729 N N . VAL A 1 95 ? 8.771 5.678 11.882 1.00 16.13 747 VAL A N 1
ATOM 730 C CA . VAL A 1 95 ? 10.031 4.950 11.820 1.00 13.68 747 VAL A CA 1
ATOM 731 C C . VAL A 1 95 ? 9.818 3.619 11.115 1.00 14.65 747 VAL A C 1
ATOM 732 O O . VAL A 1 95 ? 8.854 2.907 11.401 1.00 19.92 747 VAL A O 1
ATOM 736 N N . HIS A 1 96 ? 10.694 3.294 10.182 1.00 13.29 748 HIS A N 1
ATOM 737 C CA . HIS A 1 96 ? 10.689 2.019 9.477 1.00 13.26 748 HIS A CA 1
ATOM 738 C C . HIS A 1 96 ? 12.063 1.373 9.665 1.00 19.26 748 HIS A C 1
ATOM 739 O O . HIS A 1 96 ? 13.099 2.004 9.413 1.00 15.04 748 HIS A O 1
ATOM 746 N N . ARG A 1 97 ? 12.087 0.113 10.070 1.00 15.25 749 ARG A N 1
ATOM 747 C CA . ARG A 1 97 ? 13.331 -0.622 10.208 1.00 13.27 749 ARG A CA 1
ATOM 748 C C . ARG A 1 97 ? 13.374 -1.678 9.115 1.00 15.10 749 ARG A C 1
ATOM 749 O O . ARG A 1 97 ? 12.423 -2.459 8.967 1.00 16.29 749 ARG A O 1
ATOM 757 N N . VAL A 1 98 ? 14.492 -1.727 8.397 1.00 12.75 750 VAL A N 1
ATOM 758 C CA . VAL A 1 98 ? 14.699 -2.579 7.239 1.00 14.72 750 VAL A CA 1
ATOM 759 C C . VAL A 1 98 ? 15.938 -3.417 7.545 1.00 14.05 750 VAL A C 1
ATOM 760 O O . VAL A 1 98 ? 16.961 -2.864 7.951 1.00 11.75 750 VAL A O 1
ATOM 764 N N . PRO A 1 99 ? 15.912 -4.734 7.354 1.00 12.75 751 PRO A N 1
ATOM 765 C CA . PRO A 1 99 ? 17.129 -5.514 7.589 1.00 11.63 751 PRO A CA 1
ATOM 766 C C . PRO A 1 99 ? 18.230 -5.080 6.625 1.00 11.76 751 PRO A C 1
ATOM 767 O O . PRO A 1 99 ? 17.941 -4.739 5.481 1.00 12.47 751 PRO A O 1
ATOM 771 N N . ALA A 1 100 ? 19.504 -5.119 7.070 1.00 10.98 752 ALA A N 1
ATOM 772 C CA . ALA A 1 100 ? 20.638 -4.746 6.215 1.00 10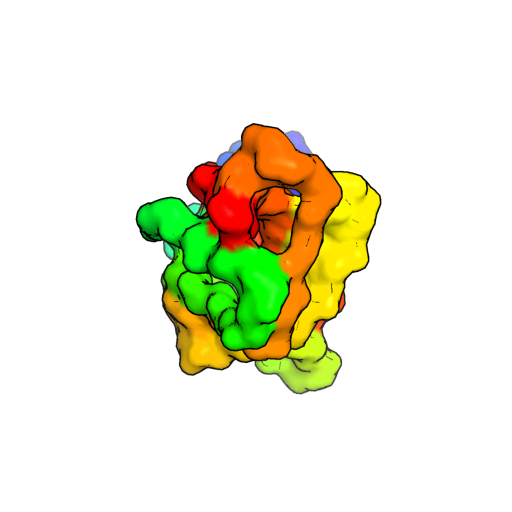.31 752 ALA A CA 1
ATOM 773 C C . ALA A 1 100 ? 21.731 -5.806 6.276 1.00 11.66 752 ALA A C 1
ATOM 774 O O . ALA A 1 100 ? 21.715 -6.710 7.137 1.00 14.83 752 ALA A O 1
ATOM 776 N N . LEU A 1 101 ? 22.665 -5.738 5.324 1.00 11.07 753 LEU A N 1
ATOM 777 C CA . LEU A 1 101 ? 23.789 -6.657 5.294 1.00 10.95 753 LEU A CA 1
ATOM 778 C C . LEU A 1 101 ? 25.068 -5.869 5.148 1.00 10.24 753 LEU A C 1
ATOM 779 O O . LEU A 1 101 ? 25.174 -4.997 4.281 1.00 11.88 753 LEU A O 1
ATOM 784 N N . ARG A 1 102 ? 26.037 -6.173 6.001 1.00 10.67 754 ARG A N 1
ATOM 785 C CA . ARG A 1 102 ? 27.407 -5.681 5.862 1.00 12.05 754 ARG A CA 1
ATOM 786 C C . ARG A 1 102 ? 28.099 -6.584 4.851 1.00 11.67 754 ARG A C 1
ATOM 787 O O . ARG A 1 102 ? 28.339 -7.754 5.152 1.00 14.10 754 ARG A O 1
ATOM 795 N N . PHE A 1 103 ? 28.429 -6.048 3.670 1.00 10.63 755 PHE A N 1
ATOM 796 C CA . PHE A 1 103 ? 29.123 -6.870 2.679 1.00 11.33 755 PHE A CA 1
ATOM 797 C C . PHE A 1 103 ? 30.590 -6.945 3.034 1.00 11.54 755 PHE A C 1
ATOM 798 O O . PHE A 1 103 ? 31.238 -7.970 2.763 1.00 12.97 755 PHE A O 1
ATOM 806 N N . ASN A 1 104 ? 31.125 -5.858 3.588 1.00 12.92 756 ASN A N 1
ATOM 807 C CA . ASN A 1 104 ? 32.536 -5.778 3.979 1.00 12.34 756 ASN A CA 1
ATOM 808 C C . ASN A 1 104 ? 32.654 -4.495 4.784 1.00 10.49 756 ASN A C 1
ATOM 809 O O . ASN A 1 104 ? 31.666 -3.794 4.999 1.00 11.72 756 ASN A O 1
ATOM 814 N N . SER A 1 105 ? 33.883 -4.145 5.169 1.00 10.64 757 SER A N 1
ATOM 815 C CA A SER A 1 105 ? 34.035 -2.976 6.030 0.50 10.19 757 SER A CA 1
ATOM 816 C CA B SER A 1 105 ? 34.069 -2.971 6.017 0.50 10.20 757 SER A CA 1
ATOM 817 C C . SER A 1 105 ? 33.655 -1.681 5.341 1.00 10.08 757 SER A C 1
ATOM 818 O O . SER A 1 105 ? 33.472 -0.669 6.045 1.00 10.42 757 SER A O 1
ATOM 823 N N . SER A 1 106 ? 33.509 -1.669 4.003 1.00 10.37 758 SER A N 1
ATOM 824 C CA A SER A 1 106 ? 33.193 -0.431 3.307 0.50 9.95 758 SER A CA 1
ATOM 825 C CA B SER A 1 106 ? 33.200 -0.437 3.287 0.50 9.96 758 SER A CA 1
ATOM 826 C C . SER A 1 106 ? 31.842 -0.421 2.593 1.00 11.93 758 SER A C 1
ATOM 827 O O . SER A 1 106 ? 31.584 0.503 1.789 1.00 12.86 758 SER A O 1
ATOM 832 N N . SER A 1 107 ? 30.954 -1.388 2.877 1.00 10.30 759 SER A N 1
ATOM 833 C CA . SER A 1 107 ? 29.709 -1.488 2.113 1.00 11.84 759 SER A CA 1
ATOM 834 C C . SER A 1 107 ? 28.641 -2.126 2.978 1.00 11.40 759 SER A C 1
ATOM 835 O O . SER A 1 107 ? 28.855 -3.240 3.514 1.00 11.16 759 SER A O 1
ATOM 838 N N . VAL A 1 108 ? 27.507 -1.440 3.083 1.00 10.39 760 VAL A N 1
ATOM 839 C CA . VAL A 1 108 ? 26.347 -1.971 3.799 1.00 9.34 760 VAL A CA 1
ATOM 840 C C . VAL A 1 108 ? 25.119 -1.689 2.954 1.00 9.31 760 VAL A C 1
ATOM 841 O O . VAL A 1 108 ? 24.994 -0.610 2.356 1.00 10.59 760 VAL A O 1
ATOM 845 N N . GLN A 1 109 ? 24.208 -2.648 2.878 1.00 10.40 761 GLN A N 1
ATOM 846 C CA . GLN A 1 109 ? 23.046 -2.536 2.004 1.00 10.83 761 GLN A CA 1
ATOM 847 C C . GLN A 1 109 ? 21.760 -2.830 2.764 1.00 9.96 761 GLN A C 1
ATOM 848 O O . GLN A 1 109 ? 21.605 -3.926 3.340 1.00 10.74 761 GLN A O 1
ATOM 854 N N . CYS A 1 110 ? 20.854 -1.854 2.781 1.00 11.63 762 CYS A N 1
ATOM 855 C CA . CYS A 1 110 ? 19.497 -2.115 3.249 1.00 10.04 762 CYS A CA 1
ATOM 856 C C . CYS A 1 110 ? 18.869 -3.082 2.262 1.00 13.28 762 CYS A C 1
ATOM 857 O O . CYS A 1 110 ? 18.969 -2.883 1.040 1.00 12.50 762 CYS A O 1
ATOM 860 N N . GLN A 1 111 ? 18.319 -4.200 2.776 1.00 11.02 763 GLN A N 1
ATOM 861 C CA . GLN A 1 111 ? 17.833 -5.237 1.876 1.00 11.84 763 GLN A CA 1
ATOM 862 C C . GLN A 1 111 ? 16.493 -4.855 1.250 1.00 12.24 763 GLN A C 1
ATOM 863 O O . GLN A 1 111 ? 15.842 -3.870 1.640 1.00 12.95 763 GLN A O 1
ATOM 869 N N . ASN A 1 112 ? 16.091 -5.640 0.253 1.00 13.06 764 ASN A N 1
ATOM 870 C CA . ASN A 1 112 ? 14.959 -5.321 -0.613 1.00 15.02 764 ASN A CA 1
ATOM 871 C C . ASN A 1 112 ? 13.728 -4.899 0.182 1.00 16.52 764 ASN A C 1
ATOM 872 O O . ASN A 1 112 ? 13.216 -5.662 1.008 1.00 18.16 764 ASN A O 1
ATOM 877 N N . SER A 1 113 ? 13.212 -3.719 -0.104 1.00 16.12 765 SER A N 1
ATOM 878 C CA . SER A 1 113 ? 11.963 -3.213 0.459 1.00 17.30 765 SER A CA 1
ATOM 879 C C . SER A 1 113 ? 11.381 -2.196 -0.525 1.00 15.33 765 SER A C 1
ATOM 880 O O . SER A 1 113 ? 12.098 -1.645 -1.361 1.00 18.47 765 SER A O 1
ATOM 883 N N . SER A 1 114 ? 10.077 -1.934 -0.400 1.00 19.67 766 SER A N 1
ATOM 884 C CA . SER A 1 114 ? 9.437 -0.841 -1.120 1.00 20.98 766 SER A CA 1
ATOM 885 C C . SER A 1 114 ? 9.108 0.263 -0.129 1.00 20.32 766 SER A C 1
ATOM 886 O O . SER A 1 114 ? 8.930 0.013 1.066 1.00 23.52 766 SER A O 1
ATOM 889 N N . TYR A 1 115 ? 9.055 1.483 -0.637 1.00 15.94 767 TYR A N 1
ATOM 890 C CA . TYR A 1 115 ? 8.859 2.666 0.182 1.00 15.99 767 TYR A CA 1
ATOM 891 C C . TYR A 1 115 ? 7.758 3.531 -0.410 1.00 16.46 767 TYR A C 1
ATOM 892 O O . TYR A 1 115 ? 7.554 3.553 -1.628 1.00 23.00 767 TYR A O 1
ATOM 901 N N . GLN A 1 116 ? 7.063 4.256 0.466 1.00 20.06 768 GLN A N 1
ATOM 902 C CA . GLN A 1 116 ? 6.012 5.173 0.047 1.00 22.95 768 GLN A CA 1
A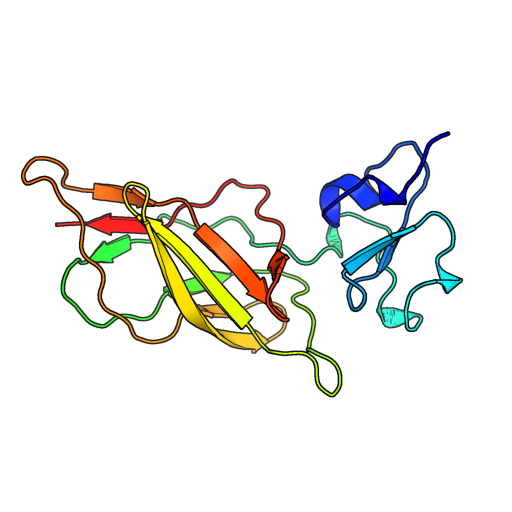TOM 903 C C . GLN A 1 116 ? 6.062 6.436 0.897 1.00 17.56 768 GLN A C 1
ATOM 904 O O . GLN A 1 116 ? 6.632 6.449 1.994 1.00 17.80 768 GLN A O 1
ATOM 910 N N . TYR A 1 117 ? 5.475 7.514 0.371 1.00 15.59 769 TYR A N 1
ATOM 911 C CA . TYR A 1 117 ? 5.311 8.739 1.149 1.00 14.74 769 TYR A CA 1
ATOM 912 C C . TYR A 1 117 ? 4.089 9.499 0.647 1.00 18.70 769 TYR A C 1
ATOM 913 O O . TYR A 1 117 ? 3.624 9.256 -0.469 1.00 21.41 769 TYR A O 1
ATOM 922 N N . ASP A 1 118 ? 3.577 10.410 1.494 1.00 19.64 770 ASP A N 1
ATOM 923 C CA A ASP A 1 118 ? 2.335 11.149 1.247 0.50 23.97 770 ASP A CA 1
ATOM 924 C CA B ASP A 1 118 ? 2.340 11.147 1.229 0.50 23.81 770 ASP A CA 1
ATOM 925 C C . ASP A 1 118 ? 2.649 12.507 0.619 1.00 17.53 770 ASP A C 1
ATOM 926 O O . ASP A 1 118 ? 3.494 13.254 1.122 1.00 22.24 770 ASP A O 1
ATOM 935 N N . GLY A 1 119 ? 1.974 12.827 -0.482 1.00 27.77 771 GLY A N 1
ATOM 936 C CA . GLY A 1 119 ? 2.176 14.126 -1.090 1.00 27.21 771 GLY A CA 1
ATOM 937 C C . GLY A 1 119 ? 2.312 14.104 -2.599 1.00 40.01 771 GLY A C 1
ATOM 938 O O . GLY A 1 119 ? 3.382 13.792 -3.123 1.00 36.61 771 GLY A O 1
ATOM 939 N N . MET A 1 120 ? 1.252 14.469 -3.323 1.00 19.08 772 MET A N 1
ATOM 940 C CA . MET A 1 120 ? 1.312 14.335 -4.768 1.00 26.06 772 MET A CA 1
ATOM 941 C C . MET A 1 120 ? 2.251 15.350 -5.403 1.00 23.85 772 MET A C 1
ATOM 942 O O . MET A 1 120 ? 2.753 15.102 -6.507 1.00 29.42 772 MET A O 1
ATOM 947 N N . ASP A 1 121 ? 2.502 16.468 -4.721 1.00 18.99 773 ASP A N 1
ATOM 948 C CA . ASP A 1 121 ? 3.330 17.537 -5.248 1.00 20.93 773 ASP A CA 1
ATOM 949 C C . ASP A 1 121 ? 4.780 17.459 -4.810 1.00 22.77 773 ASP A C 1
ATOM 950 O O . ASP A 1 121 ? 5.571 18.292 -5.243 1.00 26.49 773 ASP A O 1
ATOM 955 N N . ILE A 1 122 ? 5.140 16.521 -3.943 1.00 18.23 774 ILE A N 1
ATOM 956 C CA . ILE A 1 122 ? 6.535 16.292 -3.592 1.00 16.70 774 ILE A CA 1
ATOM 957 C C . ILE A 1 122 ? 7.067 15.234 -4.540 1.00 15.88 774 ILE A C 1
ATOM 958 O O . ILE A 1 122 ? 6.652 14.069 -4.475 1.00 20.50 774 ILE A O 1
ATOM 963 N N . SER A 1 123 ? 7.942 15.639 -5.472 1.00 17.69 775 SER A N 1
ATOM 964 C CA . SER A 1 123 ? 8.478 14.651 -6.393 1.00 19.30 775 SER A CA 1
ATOM 965 C C . SER A 1 123 ? 9.706 13.943 -5.842 1.00 17.09 775 SER A C 1
ATOM 966 O O . SER A 1 123 ? 10.120 12.929 -6.398 1.00 17.85 775 SER A O 1
ATOM 969 N N . ASN A 1 124 ? 10.307 14.475 -4.787 1.00 14.82 776 ASN A N 1
ATOM 970 C CA . ASN A 1 124 ? 11.559 13.940 -4.269 1.00 13.98 776 ASN A CA 1
ATOM 971 C C . ASN A 1 124 ? 11.548 14.303 -2.792 1.00 18.32 776 ASN A C 1
ATOM 972 O O . ASN A 1 124 ? 11.593 15.488 -2.445 1.00 15.17 776 ASN A O 1
ATOM 977 N N . LEU A 1 125 ? 11.424 13.295 -1.930 1.00 13.58 777 LEU A N 1
ATOM 978 C CA . LEU A 1 125 ? 11.359 13.481 -0.497 1.00 14.14 777 LEU A CA 1
ATOM 979 C C . LEU A 1 125 ? 12.682 13.067 0.127 1.00 11.74 777 LEU A C 1
ATOM 980 O O . LEU A 1 125 ? 13.113 11.912 -0.028 1.00 12.06 777 LEU A O 1
ATOM 985 N N . ALA A 1 126 ? 13.282 13.983 0.878 1.00 13.25 778 ALA A N 1
ATOM 986 C CA . ALA A 1 126 ? 14.490 13.681 1.628 1.00 11.09 778 ALA A CA 1
ATOM 987 C C . ALA A 1 126 ? 14.135 13.046 2.963 1.00 10.99 778 ALA A C 1
ATOM 988 O O . ALA A 1 126 ? 13.350 13.585 3.738 1.00 15.88 778 ALA A O 1
ATOM 990 N N . VAL A 1 127 ? 14.710 11.880 3.215 1.00 10.07 779 VAL A N 1
ATOM 991 C CA . VAL A 1 127 ? 14.371 11.020 4.353 1.00 11.93 779 VAL A CA 1
ATOM 992 C C . VAL A 1 127 ? 15.597 10.885 5.261 1.00 9.49 779 VAL A C 1
ATOM 993 O O . VAL A 1 127 ? 16.682 10.464 4.822 1.00 9.52 779 VAL A O 1
ATOM 997 N N . ASP A 1 128 ? 15.403 11.211 6.553 1.00 10.61 780 ASP A N 1
ATOM 998 C CA . ASP A 1 128 ? 16.442 10.990 7.558 1.00 9.68 780 ASP A CA 1
ATOM 999 C C . ASP A 1 128 ? 16.562 9.489 7.815 1.00 10.10 780 ASP A C 1
ATOM 1000 O O . ASP A 1 128 ? 15.549 8.788 7.934 1.00 11.22 780 ASP A O 1
ATOM 1005 N N . PHE A 1 129 ? 17.791 9.005 7.953 1.00 8.68 781 PHE A N 1
ATOM 1006 C CA . PHE A 1 129 ? 17.969 7.573 8.196 1.00 8.53 781 PHE A CA 1
ATOM 1007 C C . PHE A 1 129 ? 19.271 7.353 8.963 1.00 8.27 781 PHE A C 1
ATOM 1008 O O . PHE A 1 129 ? 20.173 8.201 8.979 1.00 8.33 781 PHE A O 1
ATOM 1016 N N . ALA A 1 130 ? 19.328 6.211 9.614 1.00 9.55 782 ALA A N 1
ATOM 1017 C CA . ALA A 1 130 ? 20.543 5.739 10.250 1.00 10.58 782 ALA A CA 1
ATOM 1018 C C . ALA A 1 130 ? 20.827 4.312 9.809 1.00 9.74 782 ALA A C 1
ATOM 1019 O O . ALA A 1 130 ? 19.906 3.521 9.543 1.00 10.84 782 ALA A O 1
ATOM 1021 N N . VAL A 1 131 ? 22.102 3.984 9.744 1.00 8.82 783 VAL A N 1
ATOM 1022 C CA . VAL A 1 131 ? 22.537 2.593 9.707 1.00 8.22 783 VAL A CA 1
ATOM 1023 C C . VAL A 1 131 ? 22.914 2.233 11.133 1.00 9.31 783 VAL A C 1
ATOM 1024 O O . VAL A 1 131 ? 23.703 2.961 11.759 1.00 8.70 783 VAL A O 1
ATOM 1028 N N . VAL A 1 132 ? 22.342 1.133 11.643 1.00 9.46 784 VAL A N 1
ATOM 1029 C CA . VAL A 1 132 ? 22.655 0.685 12.991 1.00 10.01 784 VAL A CA 1
ATOM 1030 C C . VAL A 1 132 ? 23.061 -0.771 12.950 1.00 9.61 784 VAL A C 1
ATOM 1031 O O . VAL A 1 132 ? 22.815 -1.483 11.971 1.00 11.45 784 VAL A O 1
ATOM 1035 N N . TRP A 1 133 ? 23.736 -1.214 13.996 1.00 10.30 785 TRP A N 1
ATOM 1036 C CA . TRP A 1 133 ? 23.926 -2.641 14.193 1.00 9.86 785 TRP A CA 1
ATOM 1037 C C . TRP A 1 133 ? 23.739 -2.934 15.663 1.00 11.80 785 TRP A C 1
ATOM 1038 O O . TRP A 1 133 ? 23.733 -2.024 16.513 1.00 11.49 785 TRP A O 1
ATOM 1049 N N . ASN A 1 134 ? 23.553 -4.220 15.977 1.00 10.92 786 ASN A N 1
ATOM 1050 C CA . ASN A 1 134 ? 23.310 -4.651 17.350 1.00 13.49 786 ASN A CA 1
ATOM 1051 C C . ASN A 1 134 ? 22.178 -3.853 17.988 1.00 11.58 786 ASN A C 1
ATOM 1052 O O . ASN A 1 134 ? 22.218 -3.475 19.168 1.00 13.17 786 ASN A O 1
ATOM 1057 N N . GLY A 1 135 ? 21.146 -3.610 17.207 1.00 12.22 787 GLY A N 1
ATOM 1058 C CA . GLY A 1 135 ? 19.938 -2.921 17.673 1.00 13.78 787 GLY A CA 1
ATOM 1059 C C . GLY A 1 135 ? 20.034 -1.396 17.669 1.00 13.56 787 GLY A C 1
ATOM 1060 O O . GLY A 1 135 ? 19.204 -0.701 17.054 1.00 16.80 787 GLY A O 1
ATOM 1061 N N . ASN A 1 136 ? 21.053 -0.862 18.325 1.00 12.82 788 ASN A N 1
ATOM 1062 C CA . ASN A 1 136 ? 21.076 0.588 18.506 1.00 12.44 788 ASN A CA 1
ATOM 1063 C C . ASN A 1 136 ? 22.487 1.167 18.478 1.00 12.96 788 ASN A C 1
ATOM 1064 O O . ASN A 1 136 ? 22.695 2.269 18.987 1.00 13.58 788 ASN A O 1
ATOM 1069 N N . PHE A 1 137 ? 23.458 0.480 17.897 1.00 11.04 789 PHE A N 1
ATOM 1070 C CA . PHE A 1 137 ? 24.792 1.054 17.695 1.00 9.77 789 PHE A CA 1
ATOM 1071 C C . PHE A 1 137 ? 24.768 1.812 16.373 1.00 9.60 789 PHE A C 1
ATOM 1072 O O . PHE A 1 137 ? 24.722 1.206 15.293 1.00 9.69 789 PHE A O 1
ATOM 1080 N N . ILE A 1 138 ? 24.793 3.145 16.422 1.00 10.01 790 ILE A N 1
ATOM 1081 C CA . ILE A 1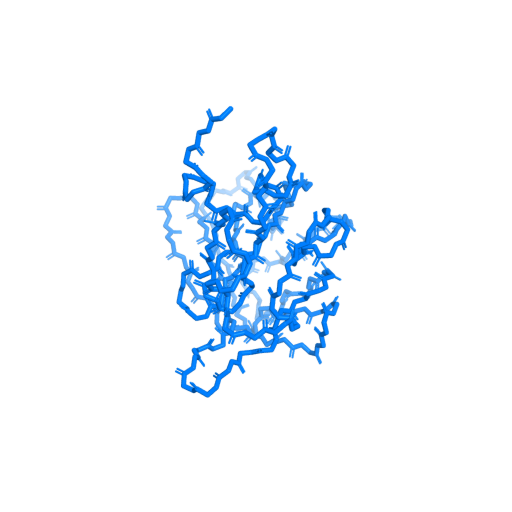 138 ? 24.598 3.966 15.216 1.00 9.04 790 ILE A CA 1
ATOM 1082 C C . ILE A 1 138 ? 25.924 4.224 14.498 1.00 9.23 790 ILE A C 1
ATOM 1083 O O . ILE A 1 138 ? 26.925 4.549 15.128 1.00 14.31 790 ILE A O 1
ATOM 1088 N N . ILE A 1 139 ? 25.948 4.043 13.196 1.00 8.23 791 ILE A N 1
ATOM 1089 C CA . ILE A 1 139 ? 27.121 4.403 12.373 1.00 9.47 791 ILE A CA 1
ATOM 1090 C C . ILE A 1 139 ? 27.144 5.911 12.106 1.00 9.13 791 ILE A C 1
ATOM 1091 O O . ILE A 1 139 ? 26.153 6.487 11.652 1.00 10.14 791 ILE A O 1
ATOM 1096 N N . ASP A 1 140 ? 28.253 6.565 12.439 1.00 8.25 792 ASP A N 1
ATOM 1097 C CA . ASP A 1 140 ? 28.393 8.006 12.157 1.00 8.34 792 ASP A CA 1
ATOM 1098 C C . ASP A 1 140 ? 28.117 8.346 10.701 1.00 8.88 792 ASP A C 1
ATOM 1099 O O . ASP A 1 140 ? 28.493 7.593 9.791 1.00 8.26 792 ASP A O 1
ATOM 1104 N N . ASN A 1 141 ? 27.411 9.464 10.508 1.00 8.93 793 ASN A N 1
ATOM 1105 C CA . ASN A 1 141 ? 27.046 9.948 9.183 1.00 8.37 793 ASN A CA 1
ATOM 1106 C C . ASN A 1 141 ? 27.450 11.431 9.105 1.00 8.80 793 ASN A C 1
ATOM 1107 O O . ASN A 1 141 ? 26.608 12.338 9.121 1.00 10.02 793 ASN A O 1
ATOM 1112 N N . PRO A 1 142 ? 28.749 11.699 9.084 1.00 10.76 794 PRO A N 1
ATOM 1113 C CA . PRO A 1 142 ? 29.206 13.095 9.196 1.00 10.40 794 PRO A CA 1
ATOM 1114 C C . PRO A 1 142 ? 28.840 13.973 8.021 1.00 12.16 794 PRO A C 1
ATOM 1115 O O . PRO A 1 142 ? 28.817 15.195 8.190 1.00 13.40 794 PRO A O 1
ATOM 1119 N N . GLN A 1 143 ? 28.531 13.419 6.841 1.00 9.63 795 GLN A N 1
ATOM 1120 C CA . GLN A 1 143 ? 28.086 14.256 5.733 1.00 10.07 795 GLN A CA 1
ATOM 1121 C C . GLN A 1 143 ? 26.573 14.401 5.684 1.00 10.15 795 GLN A C 1
ATOM 1122 O O . GLN A 1 143 ? 26.055 14.971 4.726 1.00 11.68 795 GLN A O 1
ATOM 1128 N N . ASP A 1 144 ? 25.855 13.884 6.675 1.00 9.76 796 ASP A N 1
ATOM 1129 C CA . ASP A 1 144 ? 24.412 14.160 6.799 1.00 9.44 796 ASP A CA 1
ATOM 1130 C C . ASP A 1 144 ? 23.648 13.582 5.614 1.00 11.49 796 ASP A C 1
ATOM 1131 O O . ASP A 1 144 ? 22.686 14.175 5.118 1.00 12.48 796 ASP A O 1
ATOM 1136 N N . LEU A 1 145 ? 24.094 12.434 5.139 1.00 9.25 797 LEU A N 1
ATOM 1137 C CA . LEU A 1 145 ? 23.432 11.784 4.004 1.00 9.24 797 LEU A CA 1
ATOM 1138 C C . LEU A 1 145 ? 21.967 11.503 4.282 1.00 9.22 797 LEU A C 1
ATOM 1139 O O . LEU A 1 145 ? 21.597 11.075 5.388 1.00 9.56 797 LEU A O 1
ATOM 1144 N N . LYS A 1 146 ? 21.134 11.656 3.258 1.00 9.08 798 LYS A N 1
ATOM 1145 C CA . LYS A 1 146 ? 19.710 11.371 3.288 1.00 8.86 798 LYS A CA 1
ATOM 1146 C C . LYS A 1 146 ? 19.364 10.341 2.222 1.00 8.88 798 LYS A C 1
ATOM 1147 O O . LYS A 1 146 ? 20.051 10.235 1.200 1.00 10.75 798 LYS A O 1
ATOM 1153 N N . VAL A 1 147 ? 18.278 9.604 2.451 1.00 8.91 799 VAL A N 1
ATOM 1154 C CA . VAL A 1 147 ? 17.684 8.823 1.365 1.00 9.60 799 VAL A CA 1
ATOM 1155 C C . VAL A 1 147 ? 16.665 9.681 0.632 1.00 10.10 799 VAL A C 1
ATOM 1156 O O . VAL A 1 147 ? 15.913 10.421 1.252 1.00 12.48 799 VAL A O 1
ATOM 1160 N N . HIS A 1 148 ? 16.635 9.625 -0.697 1.00 10.01 800 HIS A N 1
ATOM 1161 C CA . HIS A 1 148 ? 15.667 10.397 -1.461 1.00 11.92 800 HIS A CA 1
ATOM 1162 C C . HIS A 1 148 ? 14.685 9.477 -2.144 1.00 13.44 800 HIS A C 1
ATOM 1163 O O . HIS A 1 148 ? 15.054 8.758 -3.090 1.00 17.97 800 HIS A O 1
ATOM 1170 N N . LEU A 1 149 ? 13.447 9.486 -1.681 1.00 12.80 801 LEU A N 1
ATOM 1171 C CA . LEU A 1 149 ? 12.388 8.718 -2.320 1.00 12.05 801 LEU A CA 1
ATOM 1172 C C . LEU A 1 149 ? 11.789 9.607 -3.395 1.00 14.88 801 LEU A C 1
ATOM 1173 O O . LEU A 1 149 ? 11.702 10.824 -3.224 1.00 15.75 801 LEU A O 1
ATOM 1178 N N . TYR A 1 150 ? 11.427 9.034 -4.538 1.00 17.90 802 TYR A N 1
ATOM 1179 C CA . TYR A 1 150 ? 10.905 9.906 -5.578 1.00 18.09 802 TYR A CA 1
ATOM 1180 C C . TYR A 1 150 ? 9.699 9.286 -6.264 1.00 21.02 802 TYR A C 1
ATOM 1181 O O . TYR A 1 150 ? 9.551 8.067 -6.345 1.00 23.48 802 TYR A O 1
ATOM 1190 N N . LYS A 1 151 ? 8.858 10.175 -6.775 1.00 19.43 803 LYS A N 1
ATOM 1191 C CA . LYS A 1 151 ? 7.624 9.848 -7.488 1.00 28.16 803 LYS A CA 1
ATOM 1192 C C . LYS A 1 151 ? 7.752 10.271 -8.946 1.00 39.95 803 LYS A C 1
ATOM 1193 O O . LYS A 1 151 ? 8.298 11.336 -9.228 1.00 32.75 803 LYS A O 1
#

Organism: Mus musculus (NCBI:txid10090)

Radius of gyration: 16.7 Å; Cα contacts (8 Å, |Δi|>4): 373; chains: 1; bounding box: 42×31×39 Å

Secondary structure (DSSP, 8-state):
---GGG--SHHHHHT-TT--EEETTTTEEES-GGGSSSGGGEE-SGGGS-EE---S-EEEETTS-EEEEEEEE-PPPPPTT---EEEEEEETTEEEEEEEEEEETTEEEEEEE----S-TT-SEEEEEEEEEETTTEEPB-TT---EEEE-